Protein AF-A0A933MCK9-F1 (afdb_monomer_lite)

Foldseek 3Di:
DDPDPKDFDPDDPLVVLVPPPDPVSSVVVVVVLVVCCVVLVFDWTDIPDDDIDGDDDDPPPPDPVCVVCVVVVHHSVQWDQDPVRDTDGDD

Radius of gyration: 20.36 Å; chains: 1; bounding box: 64×17×29 Å

pLDDT: mean 76.73, std 14.26, range [37.25, 95.25]

Structure (mmCIF, N/CA/C/O backbone):
data_AF-A0A933MCK9-F1
#
_entry.id   AF-A0A933MCK9-F1
#
loop_
_atom_site.group_PDB
_atom_site.id
_atom_site.type_symbol
_atom_site.label_atom_id
_atom_site.label_alt_id
_atom_site.label_comp_id
_atom_site.label_asym_id
_atom_site.label_entity_id
_atom_site.label_seq_id
_atom_site.pdbx_PDB_ins_code
_atom_site.Cartn_x
_atom_site.Cartn_y
_atom_site.Cartn_z
_atom_site.occupancy
_atom_site.B_iso_or_equiv
_atom_site.auth_seq_id
_atom_site.auth_comp_id
_atom_site.auth_asym_id
_atom_site.auth_atom_id
_atom_site.pdbx_PDB_model_num
ATOM 1 N N . MET A 1 1 ? 24.147 2.058 14.139 1.00 37.25 1 MET A N 1
ATOM 2 C CA . MET A 1 1 ? 23.274 1.064 13.480 1.00 37.25 1 MET A CA 1
ATOM 3 C C . MET A 1 1 ? 21.953 1.757 13.215 1.00 37.25 1 MET A C 1
ATOM 5 O O . MET A 1 1 ? 21.355 2.227 14.170 1.00 37.25 1 MET A O 1
ATOM 9 N N . SER A 1 2 ? 21.573 1.950 11.953 1.00 46.88 2 SER A N 1
ATOM 10 C CA . SER A 1 2 ? 20.302 2.601 11.611 1.00 46.88 2 SER A CA 1
ATOM 11 C C . SER A 1 2 ? 19.327 1.519 11.188 1.00 46.88 2 SER A C 1
ATOM 13 O O . SER A 1 2 ? 19.370 1.059 10.048 1.00 46.88 2 SER A O 1
ATOM 15 N N . ASP A 1 3 ? 18.504 1.078 12.129 1.00 57.00 3 ASP A N 1
ATOM 16 C CA . ASP A 1 3 ? 17.389 0.185 11.856 1.00 57.00 3 ASP A CA 1
ATOM 17 C C . ASP A 1 3 ? 16.422 0.813 10.843 1.00 57.00 3 ASP A C 1
ATOM 19 O O . ASP A 1 3 ? 16.191 2.027 10.837 1.00 57.00 3 ASP A O 1
ATOM 23 N N . LEU A 1 4 ? 15.846 -0.022 9.974 1.00 61.47 4 LEU A N 1
ATOM 24 C CA . LEU A 1 4 ? 14.778 0.400 9.071 1.00 61.47 4 LEU A CA 1
ATOM 25 C C . LEU A 1 4 ? 13.604 0.939 9.897 1.00 61.47 4 LEU A C 1
ATOM 27 O O . LEU A 1 4 ? 13.066 0.242 10.760 1.00 61.47 4 LEU A O 1
ATOM 31 N N . LYS A 1 5 ? 13.221 2.191 9.619 1.00 64.88 5 LYS A N 1
ATOM 32 C CA . LYS A 1 5 ? 12.149 2.911 10.328 1.00 64.88 5 LYS A CA 1
ATOM 33 C C . LYS A 1 5 ? 10.772 2.287 10.105 1.00 64.88 5 LYS A C 1
ATOM 35 O O . LYS A 1 5 ? 9.914 2.383 10.973 1.00 64.88 5 LYS A O 1
ATOM 40 N N . THR A 1 6 ? 10.565 1.652 8.957 1.00 64.00 6 THR A N 1
ATOM 41 C CA . THR A 1 6 ? 9.320 0.980 8.591 1.00 64.00 6 THR A CA 1
ATOM 42 C C . THR A 1 6 ? 9.585 -0.513 8.463 1.00 64.00 6 THR A C 1
ATOM 44 O O . THR A 1 6 ? 10.503 -0.944 7.767 1.00 64.00 6 THR A O 1
ATOM 47 N N . LYS A 1 7 ? 8.789 -1.312 9.170 1.00 71.00 7 LYS A N 1
ATOM 48 C CA . LYS A 1 7 ? 8.833 -2.774 9.127 1.00 71.00 7 LYS A CA 1
ATOM 49 C C . LYS A 1 7 ? 7.428 -3.282 8.806 1.00 71.00 7 LYS A C 1
ATOM 51 O O . LYS A 1 7 ?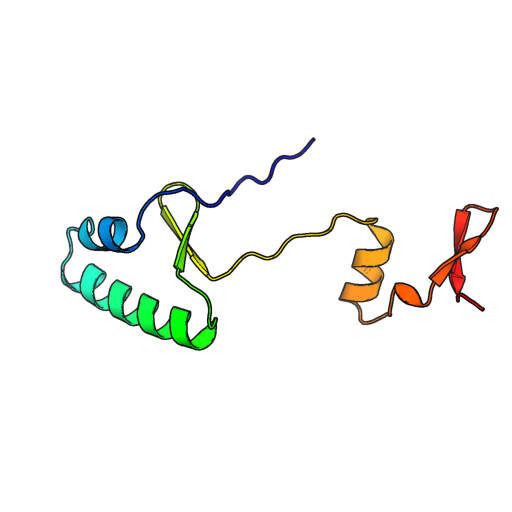 6.460 -2.639 9.239 1.00 71.00 7 LYS A O 1
ATOM 56 N N . PRO A 1 8 ? 7.301 -4.394 8.064 1.00 74.69 8 PRO A N 1
ATOM 57 C CA . PRO A 1 8 ? 6.009 -5.025 7.876 1.00 74.69 8 PRO A CA 1
ATOM 58 C C . PRO A 1 8 ? 5.461 -5.421 9.250 1.00 74.69 8 PRO A C 1
ATOM 60 O O . PRO A 1 8 ? 6.170 -6.011 10.069 1.00 74.69 8 PRO A O 1
ATOM 63 N N . SER A 1 9 ? 4.222 -5.032 9.532 1.00 74.31 9 SER A N 1
ATOM 64 C CA . SER A 1 9 ? 3.505 -5.448 10.731 1.00 74.31 9 SER A CA 1
ATOM 65 C C . SER A 1 9 ? 2.608 -6.638 10.389 1.00 74.31 9 SER A C 1
ATOM 67 O O . SER A 1 9 ? 2.188 -6.813 9.246 1.00 74.31 9 SER A O 1
ATOM 69 N N . GLY A 1 10 ? 2.307 -7.475 11.383 1.00 75.94 10 GLY A N 1
ATOM 70 C CA . GLY A 1 10 ? 1.360 -8.586 11.228 1.00 75.94 10 GLY A CA 1
ATOM 71 C C . GLY A 1 10 ? -0.104 -8.145 11.121 1.00 75.94 10 GLY A C 1
ATOM 72 O O . GLY A 1 10 ? -0.988 -8.992 11.191 1.00 75.94 10 GLY A O 1
ATOM 73 N N . ALA A 1 11 ? -0.367 -6.840 11.005 1.00 80.94 11 ALA A N 1
ATOM 74 C CA . ALA A 1 11 ? -1.714 -6.299 10.911 1.00 80.94 11 ALA A CA 1
ATOM 75 C C . ALA A 1 11 ? -2.340 -6.610 9.545 1.00 80.94 11 ALA A C 1
ATOM 77 O O . ALA A 1 11 ? -1.660 -6.644 8.513 1.00 80.94 11 ALA A O 1
ATOM 78 N N . ASN A 1 12 ? -3.654 -6.821 9.544 1.00 85.88 12 ASN A N 1
ATOM 79 C CA . ASN A 1 12 ? -4.397 -7.139 8.340 1.00 85.88 12 ASN A CA 1
ATOM 80 C C . ASN A 1 12 ? -4.786 -5.857 7.586 1.00 85.88 12 ASN A C 1
ATOM 82 O O . ASN A 1 12 ? -5.325 -4.911 8.159 1.00 85.88 12 ASN A O 1
ATOM 86 N N . VAL A 1 13 ? -4.525 -5.837 6.279 1.00 87.56 13 VAL A N 1
ATOM 87 C CA . VAL A 1 13 ? -4.861 -4.707 5.401 1.00 87.56 13 VAL A CA 1
ATOM 88 C C . VAL A 1 13 ? -6.375 -4.537 5.275 1.00 87.56 13 VAL A C 1
ATOM 90 O O . VAL A 1 13 ? -6.858 -3.412 5.234 1.00 87.56 13 VAL A O 1
ATOM 93 N N . THR A 1 14 ? -7.134 -5.632 5.246 1.00 89.00 14 THR A N 1
ATOM 94 C CA . THR A 1 14 ? -8.595 -5.595 5.133 1.00 89.00 14 THR A CA 1
ATOM 95 C C . THR A 1 14 ? -9.219 -4.976 6.382 1.00 89.00 14 THR A C 1
ATOM 97 O O . THR A 1 14 ? -10.005 -4.048 6.255 1.00 89.00 14 THR A O 1
ATOM 100 N N . GLU A 1 15 ? -8.773 -5.383 7.576 1.00 88.19 15 GLU A N 1
ATOM 101 C CA . GLU A 1 15 ? -9.238 -4.799 8.847 1.00 88.19 15 GLU A CA 1
ATOM 102 C C . GLU A 1 15 ? -8.913 -3.300 8.949 1.00 88.19 15 GLU A C 1
ATOM 104 O O . GLU A 1 15 ? -9.703 -2.519 9.476 1.00 88.19 15 GLU A O 1
ATOM 109 N N . PHE A 1 16 ? -7.764 -2.874 8.410 1.00 89.62 16 PHE A N 1
ATOM 110 C CA . PHE A 1 16 ? -7.401 -1.458 8.347 1.00 89.62 16 PHE A CA 1
ATOM 111 C C . PHE A 1 16 ? -8.345 -0.654 7.441 1.00 89.62 16 PHE A C 1
ATOM 113 O O . PHE A 1 16 ? -8.768 0.441 7.813 1.00 89.62 16 PHE A O 1
ATOM 120 N N . LEU A 1 17 ? -8.695 -1.194 6.269 1.00 89.81 17 LEU A N 1
ATOM 121 C CA . LEU A 1 17 ? -9.632 -0.552 5.344 1.00 89.81 17 LEU A CA 1
ATOM 122 C C . LEU A 1 17 ? -11.062 -0.525 5.898 1.00 89.81 17 LEU A C 1
ATOM 124 O O . LEU A 1 17 ? -11.753 0.484 5.755 1.00 89.81 17 LEU A O 1
ATOM 128 N N . ASP A 1 18 ? -11.486 -1.585 6.584 1.00 90.75 18 ASP A N 1
ATOM 129 C CA . ASP A 1 18 ? -12.795 -1.655 7.239 1.00 90.75 18 ASP A CA 1
ATOM 130 C C . ASP A 1 18 ? -12.943 -0.632 8.374 1.00 90.75 18 ASP A C 1
ATOM 132 O O . ASP A 1 18 ? -14.048 -0.148 8.626 1.00 90.75 18 ASP A O 1
ATOM 136 N N . GLY A 1 19 ? -11.833 -0.241 9.009 1.00 89.88 19 GLY A N 1
ATOM 137 C CA . GLY A 1 19 ? -11.783 0.812 10.027 1.00 89.88 19 GLY A CA 1
ATOM 138 C C . GLY A 1 19 ? -11.967 2.242 9.499 1.00 89.88 19 GLY A C 1
ATOM 139 O O . GLY A 1 19 ? -12.057 3.181 10.295 1.00 89.88 19 GLY A O 1
ATOM 140 N N . ILE A 1 20 ? -12.032 2.449 8.179 1.00 91.69 20 ILE A N 1
ATOM 141 C CA . ILE A 1 20 ? -12.273 3.770 7.587 1.00 91.69 20 ILE A CA 1
ATOM 142 C C . ILE A 1 20 ? -13.750 4.148 7.780 1.00 91.69 20 ILE A C 1
ATOM 144 O O . ILE A 1 20 ? -14.641 3.566 7.169 1.00 91.69 20 ILE A O 1
ATOM 148 N N . ALA A 1 21 ? -14.005 5.171 8.603 1.00 91.94 21 ALA A N 1
ATOM 149 C CA . ALA A 1 21 ? -15.361 5.624 8.934 1.00 91.94 21 ALA A CA 1
ATOM 150 C C . ALA A 1 21 ? -16.137 6.217 7.739 1.00 91.94 21 ALA A C 1
ATOM 152 O O . ALA A 1 21 ? -17.364 6.186 7.716 1.00 91.94 21 ALA A O 1
ATOM 153 N N . ASP A 1 22 ? -15.427 6.780 6.760 1.00 95.25 22 ASP A N 1
ATOM 154 C CA . ASP A 1 22 ? -16.017 7.355 5.551 1.00 95.25 22 ASP A CA 1
ATOM 155 C C . ASP A 1 22 ? -16.180 6.271 4.478 1.00 95.25 22 ASP A C 1
ATOM 157 O O . ASP A 1 22 ? -15.199 5.757 3.934 1.00 95.25 22 ASP A O 1
ATOM 161 N N . GLU A 1 23 ? -17.430 5.937 4.160 1.00 93.38 23 GLU A N 1
ATOM 162 C CA . GLU A 1 23 ? -17.762 4.880 3.206 1.00 93.38 23 GLU A CA 1
ATOM 163 C C . GLU A 1 23 ? -17.163 5.124 1.817 1.00 93.38 23 GLU A C 1
ATOM 165 O O . GLU A 1 23 ? -16.657 4.183 1.204 1.00 93.38 23 GLU A O 1
ATOM 170 N N . LYS A 1 24 ? -17.149 6.375 1.336 1.00 94.06 24 LYS A N 1
ATOM 171 C CA . LYS A 1 24 ? -16.583 6.692 0.018 1.00 94.06 24 LYS A CA 1
ATOM 172 C C . LYS A 1 24 ? -15.088 6.425 0.000 1.00 94.06 24 LYS A C 1
ATOM 174 O O . LYS A 1 24 ? -14.597 5.734 -0.886 1.00 94.06 24 LYS A O 1
ATOM 179 N N . LYS A 1 25 ? -14.376 6.893 1.030 1.00 92.94 25 LYS A N 1
ATOM 180 C CA . LYS A 1 25 ? -12.933 6.640 1.156 1.00 92.94 25 LYS A CA 1
ATOM 181 C C . LYS A 1 25 ? -12.622 5.155 1.262 1.00 92.94 25 LYS A C 1
ATOM 183 O O . LYS A 1 25 ? -11.618 4.716 0.712 1.00 92.94 25 LYS A O 1
ATOM 188 N N . ARG A 1 26 ? -13.464 4.384 1.954 1.00 93.88 26 ARG A N 1
ATOM 189 C CA . ARG A 1 26 ? -13.302 2.932 2.057 1.00 93.88 26 ARG A CA 1
ATOM 190 C C . ARG A 1 26 ? -13.434 2.263 0.690 1.00 93.88 26 ARG A C 1
ATOM 192 O O . ARG A 1 26 ? -12.555 1.493 0.316 1.00 93.88 26 ARG A O 1
ATOM 199 N N . VAL A 1 27 ? -14.480 2.586 -0.072 1.00 93.94 27 VAL A N 1
ATOM 200 C CA . VAL A 1 27 ? -14.690 2.046 -1.428 1.00 93.94 27 VAL A CA 1
ATOM 201 C C . VAL A 1 27 ? -13.523 2.403 -2.352 1.00 93.94 27 VAL A C 1
ATOM 203 O O . VAL A 1 27 ? -12.970 1.518 -3.007 1.00 93.94 27 VAL A O 1
ATOM 206 N N . ASP A 1 28 ? -13.092 3.664 -2.347 1.00 94.81 28 ASP A N 1
ATOM 207 C CA . ASP A 1 28 ? -11.960 4.124 -3.157 1.00 94.81 28 ASP A CA 1
ATOM 208 C C . ASP A 1 28 ? -10.656 3.410 -2.765 1.00 94.81 28 ASP A C 1
ATOM 210 O O . ASP A 1 28 ? -9.865 3.018 -3.626 1.00 94.81 28 ASP A O 1
ATOM 214 N N . ALA A 1 29 ? -10.437 3.178 -1.468 1.00 93.31 29 ALA A N 1
ATOM 215 C CA . ALA A 1 29 ? -9.261 2.471 -0.979 1.00 93.31 29 ALA A CA 1
ATOM 216 C C . ALA A 1 29 ? -9.246 0.990 -1.394 1.00 93.31 29 ALA A C 1
ATOM 218 O O . ALA A 1 29 ? -8.186 0.478 -1.756 1.00 93.31 29 ALA A O 1
ATOM 219 N N . TYR A 1 30 ? -10.398 0.310 -1.422 1.00 94.31 30 TYR A N 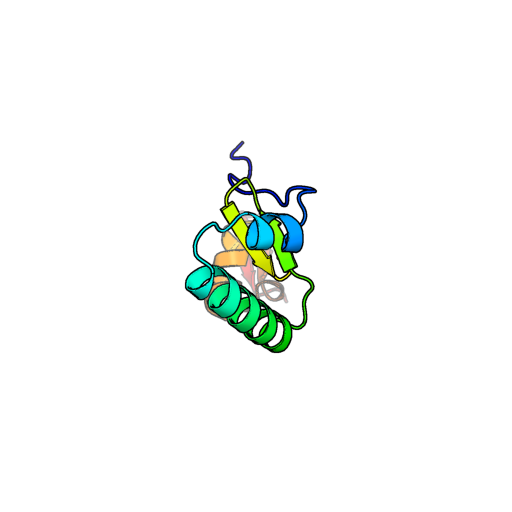1
ATOM 220 C CA . TYR A 1 30 ? -10.497 -1.045 -1.980 1.00 94.31 30 TYR A CA 1
ATOM 221 C C . TYR A 1 30 ? -10.241 -1.077 -3.490 1.00 94.31 30 TYR A C 1
ATOM 223 O O . TYR A 1 30 ? -9.576 -1.993 -3.977 1.00 94.31 30 TYR A O 1
ATOM 231 N N . ALA A 1 31 ? -10.714 -0.075 -4.236 1.00 94.62 31 ALA A N 1
ATOM 232 C CA . ALA A 1 31 ? -10.419 0.033 -5.663 1.00 94.62 31 ALA A CA 1
ATOM 233 C C . ALA A 1 31 ? -8.910 0.218 -5.909 1.00 94.62 31 ALA A C 1
ATOM 235 O O . ALA A 1 31 ? -8.317 -0.489 -6.728 1.00 94.62 31 ALA A O 1
ATOM 236 N N . LEU A 1 32 ? -8.266 1.108 -5.144 1.00 92.06 32 LEU A N 1
ATOM 237 C CA . LEU A 1 32 ? -6.816 1.312 -5.182 1.00 92.06 32 LEU A CA 1
ATOM 238 C C . 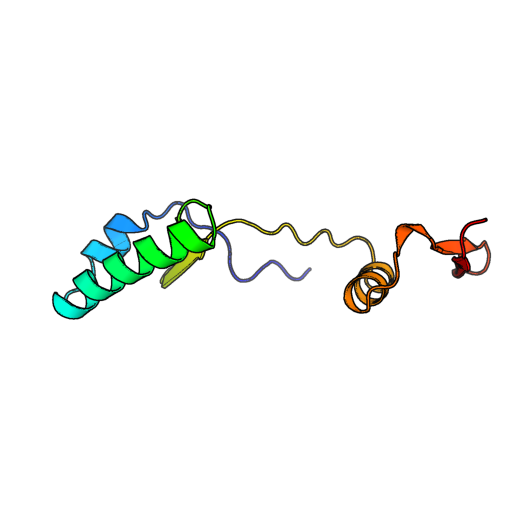LEU A 1 32 ? -6.042 0.047 -4.802 1.00 92.06 32 LEU A C 1
ATOM 240 O O . LEU A 1 32 ? -5.048 -0.270 -5.456 1.00 92.06 32 LEU A O 1
ATOM 244 N N . LEU A 1 33 ? -6.505 -0.695 -3.791 1.00 92.06 33 LEU A N 1
ATOM 245 C CA . LEU A 1 33 ? -5.904 -1.962 -3.376 1.00 92.06 33 LEU A CA 1
ATOM 246 C C . LEU A 1 33 ? -5.854 -2.954 -4.545 1.00 92.06 33 LEU A C 1
ATOM 248 O O . LEU A 1 33 ? -4.804 -3.541 -4.794 1.00 92.06 33 LEU A O 1
ATOM 252 N N . GLY A 1 34 ? -6.959 -3.098 -5.284 1.00 91.44 34 GLY A N 1
ATOM 253 C CA . GLY A 1 34 ? -7.034 -3.982 -6.448 1.00 91.44 34 GLY A CA 1
ATOM 254 C C . GLY A 1 34 ? -6.078 -3.569 -7.569 1.00 91.44 34 GLY A C 1
ATOM 255 O O . GLY A 1 34 ? -5.326 -4.401 -8.075 1.00 91.44 34 GLY A O 1
ATOM 256 N N . ILE A 1 35 ? -6.050 -2.275 -7.909 1.00 92.75 35 ILE A N 1
ATOM 257 C CA . ILE A 1 35 ? -5.163 -1.732 -8.951 1.00 92.75 35 ILE A CA 1
ATOM 258 C C . ILE A 1 35 ? -3.692 -1.947 -8.579 1.00 92.75 35 ILE A C 1
ATOM 260 O O . ILE A 1 35 ? -2.904 -2.428 -9.393 1.00 92.75 35 ILE A O 1
ATOM 264 N N . MET A 1 36 ? -3.310 -1.615 -7.344 1.00 89.81 36 MET A N 1
ATOM 265 C CA . MET A 1 36 ? -1.929 -1.768 -6.886 1.00 89.81 36 MET A CA 1
ATOM 266 C C . MET A 1 36 ? -1.517 -3.235 -6.780 1.00 89.81 36 MET A C 1
ATOM 268 O O . MET A 1 36 ? -0.386 -3.570 -7.126 1.00 89.81 36 MET A O 1
ATOM 272 N N . GLN A 1 37 ? -2.421 -4.119 -6.355 1.00 90.75 37 GLN A N 1
ATOM 273 C CA . GLN A 1 37 ? -2.156 -5.554 -6.311 1.00 90.75 37 GLN A CA 1
ATOM 274 C C . GLN A 1 37 ? -1.917 -6.128 -7.712 1.00 90.75 37 GLN A C 1
ATOM 276 O O . GLN A 1 37 ? -1.003 -6.938 -7.889 1.00 90.75 37 GLN A O 1
ATOM 281 N N . ASP A 1 38 ? -2.696 -5.699 -8.707 1.00 90.88 38 ASP A N 1
ATOM 282 C CA . ASP A 1 38 ? -2.511 -6.144 -10.087 1.00 90.88 38 ASP A CA 1
ATOM 283 C C . ASP A 1 38 ? -1.219 -5.596 -10.707 1.00 90.88 38 ASP A C 1
ATOM 285 O O . ASP A 1 38 ? -0.484 -6.344 -11.354 1.00 90.88 38 ASP A O 1
ATOM 289 N N . ALA A 1 39 ? -0.892 -4.328 -10.447 1.00 90.81 39 ALA A N 1
ATOM 290 C CA . ALA A 1 39 ? 0.333 -3.700 -10.934 1.00 90.81 39 ALA A CA 1
ATOM 291 C C . ALA A 1 39 ? 1.599 -4.287 -10.283 1.00 90.81 39 ALA A C 1
ATOM 293 O O . ALA A 1 39 ? 2.575 -4.575 -10.971 1.00 90.81 39 ALA A O 1
ATOM 294 N N . ALA A 1 40 ? 1.589 -4.487 -8.961 1.00 86.25 40 ALA A N 1
ATOM 295 C CA . ALA A 1 40 ? 2.747 -4.974 -8.211 1.00 86.25 40 ALA A CA 1
ATOM 296 C C . ALA A 1 40 ? 2.911 -6.502 -8.262 1.00 86.25 40 ALA A C 1
ATOM 298 O O . ALA A 1 40 ? 3.971 -7.010 -7.898 1.00 86.25 40 ALA A O 1
ATOM 299 N N . LYS A 1 41 ? 1.861 -7.244 -8.653 1.00 88.62 41 LYS A N 1
ATOM 300 C CA . LYS A 1 41 ? 1.805 -8.721 -8.625 1.00 88.62 41 LYS A CA 1
ATOM 301 C C . LYS A 1 41 ? 2.214 -9.320 -7.270 1.00 88.62 41 LYS A C 1
ATOM 303 O O . LYS A 1 41 ? 2.692 -10.450 -7.189 1.00 88.62 41 LYS A O 1
ATOM 308 N N . ALA A 1 42 ? 2.003 -8.570 -6.192 1.00 86.81 42 ALA A N 1
ATOM 309 C CA . ALA A 1 42 ? 2.414 -8.921 -4.841 1.00 86.81 42 ALA A CA 1
ATOM 310 C C . ALA A 1 42 ? 1.244 -8.777 -3.866 1.00 86.81 42 ALA A C 1
ATOM 312 O O . ALA A 1 42 ? 0.336 -7.971 -4.068 1.00 86.81 42 ALA A O 1
ATOM 313 N N . LYS A 1 43 ? 1.263 -9.563 -2.785 1.00 87.19 43 LYS A N 1
ATOM 314 C CA . LYS A 1 43 ? 0.232 -9.475 -1.746 1.00 87.19 43 LYS A CA 1
ATOM 315 C C . LYS A 1 43 ? 0.420 -8.190 -0.925 1.00 87.19 43 LYS A C 1
ATOM 317 O O . LYS A 1 43 ? 1.558 -7.903 -0.539 1.00 87.19 43 LYS A O 1
ATOM 322 N N . PRO A 1 44 ? -0.662 -7.450 -0.632 1.00 90.06 44 PRO A N 1
ATOM 323 C CA . PRO A 1 44 ? -0.594 -6.288 0.241 1.00 90.06 44 PRO A CA 1
ATOM 324 C C . PRO A 1 44 ? -0.235 -6.716 1.669 1.00 90.06 44 PRO A C 1
ATOM 326 O O . PRO A 1 44 ? -0.697 -7.750 2.157 1.00 90.06 44 PRO A O 1
ATOM 329 N N . LYS A 1 45 ? 0.581 -5.911 2.345 1.00 89.75 45 LYS A N 1
ATOM 330 C CA . LYS A 1 45 ? 0.941 -6.064 3.759 1.00 89.75 45 LYS A CA 1
ATOM 331 C C . LYS A 1 45 ? 0.875 -4.712 4.455 1.00 89.75 45 LYS A C 1
ATOM 333 O O . LYS A 1 45 ? 1.150 -3.683 3.839 1.00 89.75 45 LYS A O 1
ATOM 338 N N . MET A 1 46 ? 0.560 -4.715 5.745 1.00 90.88 46 MET A N 1
ATOM 339 C CA . MET A 1 46 ? 0.675 -3.513 6.565 1.00 90.88 46 MET A CA 1
ATOM 340 C C . MET A 1 46 ? 2.140 -3.239 6.901 1.00 90.88 46 MET A C 1
ATOM 342 O O . MET A 1 46 ? 2.912 -4.149 7.193 1.00 90.88 46 MET A O 1
ATOM 346 N N . TRP A 1 47 ? 2.519 -1.968 6.875 1.00 86.88 47 TRP A N 1
ATOM 347 C CA . TRP A 1 47 ? 3.826 -1.458 7.267 1.00 86.88 47 TRP A CA 1
ATOM 348 C C . TRP A 1 47 ? 3.619 -0.406 8.352 1.00 86.88 47 TRP A C 1
ATOM 350 O O . TRP A 1 47 ? 3.050 0.662 8.122 1.00 86.88 47 TRP A O 1
ATOM 360 N N . GLY A 1 48 ? 4.059 -0.716 9.570 1.00 82.00 48 GLY A N 1
ATOM 361 C CA . GLY A 1 48 ? 3.746 0.113 10.734 1.00 82.00 48 GLY A CA 1
ATOM 362 C C . GLY A 1 48 ? 2.236 0.226 10.988 1.00 82.00 48 GLY A C 1
ATOM 363 O O . GLY A 1 48 ? 1.522 -0.777 10.940 1.00 82.00 48 GLY A O 1
ATOM 364 N N . SER A 1 49 ? 1.774 1.442 11.294 1.00 77.88 49 SER A N 1
ATOM 365 C CA . SER A 1 49 ? 0.408 1.737 11.754 1.00 77.88 49 SER A CA 1
ATOM 366 C C . SER A 1 49 ? -0.530 2.327 10.695 1.00 77.88 49 SER A C 1
ATOM 368 O O . SER A 1 49 ? -1.700 2.539 10.992 1.00 77.88 49 SER A O 1
ATOM 370 N N . GLY A 1 50 ? -0.055 2.618 9.481 1.00 81.88 50 GLY A N 1
ATOM 371 C CA . GLY A 1 50 ? -0.885 3.331 8.500 1.00 81.88 50 GLY A CA 1
ATOM 372 C C . GLY A 1 50 ? -0.387 3.304 7.062 1.00 81.88 50 GLY A C 1
ATOM 373 O O . GLY A 1 50 ? -0.780 4.156 6.272 1.00 81.88 50 GLY A O 1
ATOM 374 N N . ILE A 1 51 ? 0.501 2.371 6.719 1.00 86.25 51 ILE A N 1
ATOM 375 C CA . ILE A 1 51 ? 1.017 2.228 5.358 1.00 86.25 51 ILE A CA 1
ATOM 376 C C . ILE A 1 51 ? 0.651 0.835 4.857 1.00 86.25 51 ILE A C 1
ATOM 378 O O . ILE A 1 51 ? 0.940 -0.157 5.522 1.00 86.25 51 ILE A O 1
ATOM 382 N N . VAL A 1 52 ? 0.044 0.761 3.675 1.00 88.69 52 VAL A N 1
ATOM 383 C CA . VAL A 1 52 ? -0.139 -0.492 2.935 1.00 88.69 52 VAL A CA 1
ATOM 384 C C . VAL A 1 52 ? 0.975 -0.575 1.899 1.00 88.69 52 VAL A C 1
ATOM 386 O O . VAL A 1 52 ? 1.114 0.313 1.061 1.00 88.69 52 VAL A O 1
ATOM 389 N N . GLY A 1 53 ? 1.796 -1.615 1.984 1.00 85.69 53 GLY A N 1
ATOM 390 C CA . GLY A 1 53 ? 2.898 -1.865 1.060 1.00 85.69 53 GLY A CA 1
ATOM 391 C C . GLY A 1 53 ? 2.679 -3.143 0.259 1.00 85.69 53 GLY A C 1
ATOM 392 O O . GLY A 1 53 ? 1.967 -4.048 0.695 1.00 85.69 53 GLY A O 1
ATOM 393 N N . PHE A 1 54 ? 3.322 -3.225 -0.903 1.00 87.00 54 PHE A N 1
ATOM 394 C CA . PHE A 1 54 ? 3.227 -4.360 -1.817 1.00 87.00 54 PHE A CA 1
ATOM 395 C C . PHE A 1 54 ? 4.627 -4.872 -2.137 1.00 87.00 54 PHE A C 1
ATOM 397 O O . PHE A 1 54 ? 5.466 -4.129 -2.642 1.00 87.00 54 PHE A O 1
ATOM 404 N N . GLY A 1 55 ? 4.867 -6.148 -1.836 1.00 79.00 55 GLY A N 1
ATOM 405 C CA . GLY A 1 55 ? 6.187 -6.756 -1.984 1.00 79.00 55 GLY A CA 1
ATOM 406 C C . GLY A 1 55 ? 7.188 -6.313 -0.912 1.00 79.00 55 GLY A C 1
ATOM 407 O O . GLY A 1 55 ? 6.914 -5.465 -0.063 1.00 79.00 55 GLY A O 1
ATOM 408 N N . GLU A 1 56 ? 8.358 -6.941 -0.936 1.00 70.75 56 GLU A N 1
ATOM 409 C CA . GLU A 1 56 ? 9.476 -6.658 -0.040 1.00 70.75 56 GLU A CA 1
ATOM 410 C C . GLU A 1 56 ? 10.741 -6.591 -0.892 1.00 70.75 56 GLU A C 1
ATOM 412 O O . GLU A 1 56 ? 11.055 -7.536 -1.614 1.00 70.75 56 GLU A O 1
ATOM 417 N N . TYR A 1 57 ? 11.462 -5.472 -0.825 1.00 68.50 57 TYR A N 1
ATOM 418 C CA . TYR A 1 57 ? 12.781 -5.360 -1.437 1.00 68.50 57 TYR A CA 1
ATOM 419 C C . TYR A 1 57 ? 13.835 -5.422 -0.341 1.00 68.50 57 TYR A C 1
ATOM 421 O O . TYR A 1 57 ? 13.931 -4.533 0.510 1.00 68.50 57 TYR A O 1
ATOM 429 N N . HIS A 1 58 ? 14.623 -6.492 -0.342 1.00 61.78 58 HIS A N 1
ATOM 430 C CA . HIS A 1 58 ? 15.756 -6.605 0.560 1.00 61.78 58 HIS A CA 1
ATOM 431 C C . HIS A 1 58 ? 16.902 -5.768 0.005 1.00 61.78 58 HIS A C 1
ATOM 433 O O . HIS A 1 58 ? 17.593 -6.177 -0.926 1.00 61.78 58 HIS A O 1
ATOM 439 N N . PHE A 1 59 ? 17.124 -4.602 0.612 1.00 53.81 59 PHE A N 1
ATOM 440 C CA . PHE A 1 59 ? 18.350 -3.848 0.394 1.00 53.81 59 PHE A CA 1
ATOM 441 C C . PHE A 1 59 ? 19.522 -4.656 0.935 1.00 53.81 59 PHE A C 1
ATOM 443 O O . PHE A 1 59 ? 19.835 -4.634 2.128 1.00 53.81 59 PHE A O 1
ATOM 450 N N . HIS A 1 60 ? 20.174 -5.380 0.037 1.00 45.72 60 HIS A N 1
ATOM 451 C CA . HIS A 1 60 ? 21.449 -5.996 0.315 1.00 45.72 60 HIS A CA 1
ATOM 452 C C . HIS A 1 60 ? 22.483 -4.872 0.457 1.00 45.72 60 HIS A C 1
ATOM 454 O O . HIS A 1 60 ? 22.958 -4.310 -0.525 1.00 45.72 60 HIS A O 1
ATOM 460 N N . ARG A 1 61 ? 22.808 -4.489 1.700 1.00 47.38 61 ARG A N 1
ATOM 461 C CA . ARG A 1 61 ? 23.966 -3.628 1.979 1.00 47.38 61 ARG A CA 1
ATOM 462 C C . ARG A 1 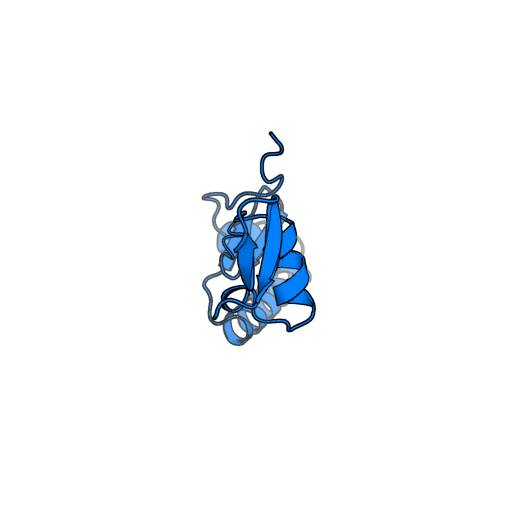61 ? 25.241 -4.448 1.795 1.00 47.38 61 ARG A C 1
ATOM 464 O O . ARG A 1 61 ? 25.878 -4.839 2.767 1.00 47.38 61 ARG A O 1
ATOM 471 N N . GLN A 1 62 ? 25.611 -4.701 0.550 1.00 47.72 62 GLN A N 1
ATOM 472 C CA . GLN A 1 62 ? 26.967 -5.092 0.195 1.00 47.72 62 GLN A CA 1
ATOM 473 C C . GLN A 1 62 ? 27.619 -3.865 -0.433 1.00 47.72 62 GLN A C 1
ATOM 475 O O . GLN A 1 62 ? 27.392 -3.570 -1.592 1.00 47.72 62 GLN A O 1
ATOM 480 N N . ASN A 1 63 ? 28.374 -3.117 0.375 1.00 53.50 63 ASN A N 1
ATOM 481 C CA . ASN A 1 63 ? 29.184 -1.966 -0.029 1.00 53.50 63 ASN A CA 1
ATOM 482 C C . ASN A 1 63 ? 28.465 -0.781 -0.705 1.00 53.50 63 ASN A C 1
ATOM 484 O O . ASN A 1 63 ? 27.865 -0.865 -1.771 1.00 53.50 63 ASN A O 1
ATOM 488 N N . LEU A 1 64 ? 28.653 0.401 -0.110 1.00 59.41 64 LEU A N 1
ATOM 489 C CA . LEU A 1 64 ? 28.181 1.681 -0.651 1.00 59.41 64 LEU A CA 1
ATOM 490 C C . LEU A 1 64 ? 28.696 1.954 -2.080 1.00 59.41 64 LEU A C 1
ATOM 492 O O . LEU A 1 64 ? 28.044 2.663 -2.836 1.00 59.41 64 LEU A O 1
ATOM 496 N N . GLU A 1 65 ? 29.849 1.389 -2.445 1.00 61.84 65 GLU A N 1
ATOM 497 C CA . GLU A 1 65 ? 30.477 1.577 -3.758 1.00 61.84 65 GLU A CA 1
ATOM 498 C C . GLU A 1 65 ? 29.833 0.739 -4.868 1.00 61.84 65 GLU A C 1
ATOM 500 O O . GLU A 1 65 ? 29.610 1.266 -5.954 1.00 61.84 65 GLU A O 1
ATOM 505 N N . GLY A 1 66 ? 29.470 -0.523 -4.604 1.00 59.03 66 GLY A N 1
ATOM 506 C CA . GLY A 1 66 ? 28.803 -1.370 -5.604 1.00 59.03 66 GLY A CA 1
ATOM 507 C C . GLY A 1 66 ? 27.412 -0.844 -5.962 1.00 59.03 66 GLY A C 1
ATOM 508 O O . GLY A 1 66 ? 27.035 -0.808 -7.129 1.00 59.03 66 GLY A O 1
ATOM 509 N N . LEU A 1 67 ? 26.699 -0.312 -4.962 1.00 62.38 67 LEU A N 1
ATOM 510 C CA . LEU A 1 67 ? 25.363 0.254 -5.138 1.00 62.38 67 LEU A CA 1
ATOM 511 C C . LEU A 1 67 ? 25.356 1.509 -6.027 1.00 62.38 67 LEU A C 1
ATOM 513 O O . LEU A 1 67 ? 24.408 1.714 -6.781 1.00 62.38 67 LEU A O 1
ATOM 517 N N . ILE A 1 68 ? 26.388 2.360 -5.932 1.00 66.94 68 ILE A N 1
ATOM 518 C CA . ILE A 1 68 ? 26.498 3.551 -6.789 1.00 66.94 68 ILE A CA 1
ATOM 519 C C . ILE A 1 68 ? 26.713 3.127 -8.239 1.00 66.94 68 ILE A C 1
ATOM 521 O O . ILE A 1 68 ? 26.081 3.700 -9.120 1.00 66.94 68 ILE A O 1
ATOM 525 N N . LEU A 1 69 ? 27.560 2.121 -8.475 1.00 65.38 69 LEU A N 1
ATOM 526 C CA . LEU A 1 69 ? 27.856 1.626 -9.817 1.00 65.38 69 LEU A CA 1
ATOM 527 C C . LEU A 1 69 ? 26.613 0.996 -10.463 1.00 65.38 69 LEU A C 1
ATOM 529 O O . LEU A 1 69 ? 26.235 1.412 -11.559 1.00 65.38 69 LEU A O 1
ATOM 533 N N . ASP A 1 70 ? 25.895 0.119 -9.756 1.00 63.41 70 ASP A N 1
ATOM 534 C CA . ASP A 1 70 ? 24.683 -0.513 -10.299 1.00 63.41 70 ASP A CA 1
ATOM 535 C C . ASP A 1 70 ? 23.558 0.506 -10.553 1.00 63.41 70 ASP A C 1
ATOM 537 O O . ASP A 1 70 ? 22.847 0.419 -11.556 1.00 63.41 70 ASP A O 1
ATOM 541 N N . ALA A 1 71 ? 23.421 1.524 -9.693 1.00 63.16 71 ALA A N 1
ATOM 542 C CA . ALA A 1 71 ? 22.410 2.572 -9.846 1.00 63.16 71 ALA A CA 1
ATOM 543 C C . ALA A 1 71 ? 22.635 3.474 -11.075 1.00 63.16 71 ALA A C 1
ATOM 545 O O . ALA A 1 71 ? 21.670 4.024 -11.606 1.00 63.16 71 ALA A O 1
ATOM 546 N N . ILE A 1 72 ? 23.881 3.615 -11.545 1.00 74.06 72 ILE A N 1
ATOM 547 C CA . ILE A 1 72 ? 24.218 4.319 -12.797 1.00 74.06 72 ILE A CA 1
ATOM 548 C C . ILE A 1 72 ? 24.383 3.363 -13.993 1.00 74.06 72 ILE A C 1
ATOM 550 O O . ILE A 1 72 ? 24.836 3.783 -15.056 1.00 74.06 72 ILE A O 1
ATOM 554 N N . GLY A 1 73 ? 23.997 2.090 -13.839 1.00 64.69 73 GLY A N 1
ATOM 555 C CA . GLY A 1 73 ? 24.030 1.078 -14.899 1.00 64.69 73 GLY A CA 1
ATOM 556 C C . GLY A 1 73 ? 25.412 0.473 -15.170 1.00 64.69 73 GLY A C 1
ATOM 557 O O . GLY A 1 73 ? 25.599 -0.183 -16.195 1.00 64.69 73 GLY A O 1
ATOM 558 N N . ILE A 1 74 ? 26.383 0.679 -14.279 1.00 66.00 74 ILE A N 1
ATOM 559 C CA . ILE A 1 74 ? 27.707 0.062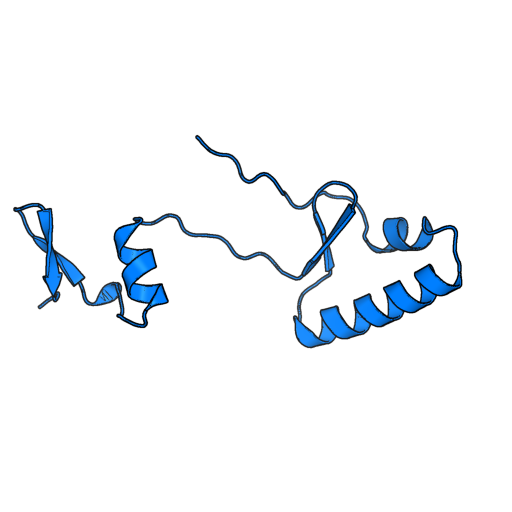 -14.349 1.00 66.00 74 ILE A CA 1
ATOM 560 C C . ILE A 1 74 ? 27.679 -1.210 -13.507 1.00 66.00 74 ILE A C 1
ATOM 562 O O . ILE A 1 74 ? 27.611 -1.154 -12.285 1.00 66.00 74 ILE A O 1
ATOM 566 N N . ARG A 1 75 ? 27.752 -2.356 -14.183 1.00 66.50 75 ARG A N 1
ATOM 567 C CA . ARG A 1 75 ? 27.770 -3.689 -13.577 1.00 66.50 75 ARG A CA 1
ATOM 568 C C . ARG A 1 75 ? 28.879 -3.826 -12.530 1.00 66.50 75 ARG A C 1
ATOM 570 O O . ARG A 1 75 ? 30.057 -3.896 -12.884 1.00 66.50 75 ARG A O 1
ATOM 577 N N . SER A 1 76 ? 28.500 -3.843 -11.252 1.00 63.16 76 SER A N 1
ATOM 578 C CA . SER A 1 76 ? 29.439 -3.933 -10.130 1.00 63.16 76 SER A CA 1
ATOM 579 C C . SER A 1 76 ? 30.185 -5.273 -10.066 1.00 63.16 76 SER A C 1
ATOM 581 O O . SER A 1 76 ? 31.294 -5.318 -9.542 1.00 63.16 76 SER A O 1
ATOM 583 N N . ASP A 1 77 ? 29.643 -6.331 -10.680 1.00 69.12 77 ASP A N 1
ATOM 584 C CA . ASP A 1 77 ? 30.273 -7.649 -10.853 1.00 69.12 77 ASP A CA 1
ATOM 585 C C . ASP A 1 77 ? 31.504 -7.632 -11.772 1.00 69.12 77 ASP A C 1
ATOM 587 O O . ASP A 1 77 ? 32.289 -8.575 -11.760 1.00 69.12 77 ASP A O 1
ATOM 591 N N . LEU A 1 78 ? 31.695 -6.562 -12.549 1.00 65.25 78 LEU A N 1
ATOM 592 C CA . LEU A 1 78 ? 32.854 -6.394 -13.428 1.00 65.25 78 LEU A CA 1
ATOM 593 C C . LEU A 1 78 ? 34.045 -5.724 -12.740 1.00 65.25 78 LEU A C 1
ATOM 595 O O . LEU A 1 78 ? 35.029 -5.426 -13.412 1.00 65.25 78 LEU A O 1
ATOM 599 N N . TYR A 1 79 ? 33.965 -5.435 -11.439 1.00 66.69 79 TYR A N 1
ATOM 600 C CA . TYR A 1 79 ? 35.004 -4.703 -10.727 1.00 66.69 79 TYR A CA 1
ATOM 601 C C . TYR A 1 79 ? 35.424 -5.405 -9.429 1.00 66.69 79 TYR A C 1
ATOM 603 O O . TYR A 1 79 ? 34.596 -5.745 -8.588 1.00 66.69 79 TYR A O 1
ATOM 611 N N . GLU A 1 80 ? 36.732 -5.548 -9.225 1.00 72.56 80 GLU A N 1
ATOM 612 C CA . GLU A 1 80 ? 37.346 -6.129 -8.027 1.00 72.56 80 GLU A CA 1
ATOM 613 C C . GLU A 1 80 ? 38.224 -5.100 -7.302 1.00 72.56 80 GLU A C 1
ATOM 615 O O . GLU A 1 80 ? 38.707 -4.128 -7.892 1.00 72.56 80 GLU A O 1
ATOM 620 N N . ARG A 1 81 ? 38.452 -5.289 -5.996 1.00 67.25 81 ARG A N 1
ATOM 621 C CA . ARG A 1 81 ? 39.438 -4.485 -5.263 1.00 67.25 81 ARG A CA 1
ATOM 622 C C . ARG A 1 81 ? 40.821 -5.102 -5.398 1.00 67.25 81 ARG A C 1
ATOM 624 O O . ARG A 1 81 ? 41.022 -6.245 -5.005 1.00 67.25 81 ARG A O 1
ATOM 631 N N . ASN A 1 82 ? 41.778 -4.313 -5.876 1.00 76.12 82 ASN A N 1
ATOM 632 C CA . ASN A 1 82 ? 43.184 -4.703 -5.846 1.00 76.12 82 ASN A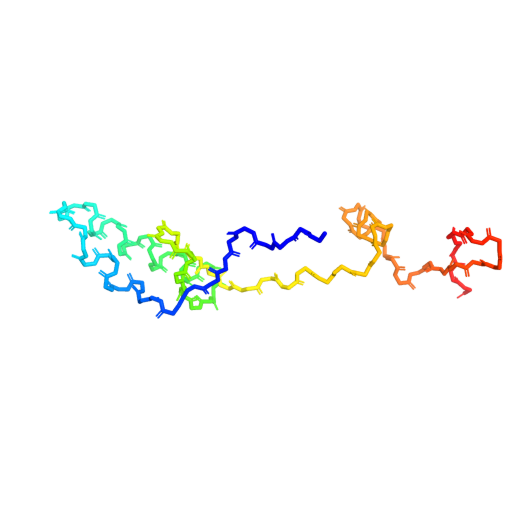 CA 1
ATOM 633 C C . ASN A 1 82 ? 43.794 -4.542 -4.441 1.00 76.12 82 ASN A C 1
ATOM 635 O O . ASN A 1 82 ? 43.205 -3.909 -3.561 1.00 76.12 82 ASN A O 1
ATOM 639 N N . ASP A 1 83 ? 45.016 -5.045 -4.259 1.00 73.38 83 ASP A N 1
ATOM 640 C CA . ASP A 1 83 ? 45.765 -5.006 -2.990 1.00 73.38 83 ASP A CA 1
ATOM 641 C C . ASP A 1 83 ? 45.980 -3.587 -2.428 1.00 73.38 83 ASP A C 1
ATOM 643 O O . ASP A 1 83 ? 46.213 -3.403 -1.236 1.00 73.38 83 ASP A O 1
ATOM 647 N N . ASN A 1 84 ? 45.851 -2.559 -3.274 1.00 74.00 84 ASN A N 1
ATOM 648 C CA . ASN A 1 84 ? 45.946 -1.147 -2.894 1.00 74.00 84 ASN A CA 1
ATOM 649 C C . ASN A 1 84 ? 44.588 -0.539 -2.496 1.00 74.00 84 ASN A C 1
ATOM 651 O O . ASN A 1 84 ? 44.468 0.679 -2.343 1.00 74.00 84 ASN A O 1
ATOM 655 N N . GLY A 1 85 ? 43.547 -1.365 -2.382 1.00 64.44 85 GLY A N 1
ATOM 656 C CA . GLY A 1 85 ? 42.199 -0.964 -2.002 1.00 64.44 85 GLY A CA 1
ATOM 657 C C . GLY A 1 85 ? 41.442 -0.176 -3.072 1.00 64.44 85 GLY A C 1
ATOM 658 O O . GLY A 1 85 ? 40.416 0.417 -2.743 1.00 64.44 85 GLY A O 1
ATOM 659 N N . ARG A 1 86 ? 41.916 -0.148 -4.326 1.00 68.38 86 ARG A N 1
ATOM 660 C CA . ARG A 1 86 ? 41.230 0.521 -5.443 1.00 68.38 86 ARG A CA 1
ATOM 661 C C . ARG A 1 86 ? 40.342 -0.463 -6.194 1.00 68.38 86 ARG A C 1
ATOM 663 O O . ARG A 1 86 ? 40.769 -1.577 -6.483 1.00 68.38 86 ARG A O 1
ATOM 670 N N . THR A 1 87 ? 39.148 -0.010 -6.556 1.00 68.69 87 THR A N 1
ATOM 671 C CA . THR A 1 87 ? 38.222 -0.724 -7.440 1.00 68.69 87 THR A CA 1
ATOM 672 C C . THR A 1 87 ? 38.738 -0.645 -8.878 1.00 68.69 87 THR A C 1
ATOM 674 O O . THR A 1 87 ? 38.890 0.447 -9.427 1.00 68.69 87 THR A O 1
ATOM 677 N N . VAL A 1 88 ? 39.062 -1.791 -9.468 1.00 74.94 88 VAL A N 1
ATOM 678 C CA . VAL A 1 88 ? 39.575 -1.947 -10.837 1.00 74.94 88 VAL A CA 1
ATOM 679 C C . VAL A 1 88 ? 38.703 -2.943 -11.592 1.00 74.94 88 VAL A C 1
ATOM 681 O O . VAL A 1 88 ? 38.002 -3.723 -10.960 1.00 74.94 88 VAL A O 1
ATOM 684 N N . LEU A 1 89 ? 38.712 -2.906 -12.926 1.00 71.56 89 LEU A N 1
ATOM 685 C CA . LEU A 1 89 ? 38.012 -3.919 -13.718 1.00 71.56 89 LEU A CA 1
ATOM 686 C C . LEU A 1 89 ? 38.581 -5.306 -13.392 1.00 71.56 89 LEU A C 1
ATOM 688 O O . LEU A 1 89 ? 39.804 -5.473 -13.375 1.00 71.56 89 LEU A O 1
ATOM 692 N N . ALA A 1 90 ? 37.693 -6.259 -13.120 1.00 69.12 90 ALA A N 1
ATOM 693 C CA . ALA A 1 90 ? 38.027 -7.672 -13.050 1.00 69.12 90 ALA A CA 1
ATOM 694 C C . ALA A 1 90 ? 38.615 -8.115 -14.409 1.00 69.12 90 ALA A C 1
ATOM 696 O O . ALA A 1 90 ? 38.224 -7.548 -15.437 1.00 69.12 90 ALA A O 1
ATOM 697 N N . PRO A 1 91 ? 39.583 -9.047 -14.424 1.00 66.88 91 PRO A N 1
ATOM 698 C CA . PRO A 1 91 ? 40.246 -9.490 -15.651 1.00 66.88 91 PRO A CA 1
ATOM 699 C C . PRO A 1 91 ? 39.289 -10.086 -16.694 1.00 66.88 91 PRO A C 1
ATOM 701 O O . PRO A 1 91 ? 38.271 -10.702 -16.305 1.00 66.88 91 PRO A O 1
#

Sequence (91 aa):
MSDLKTKPSGANVTEFLDGIADEKKRVDAYALLGIMQDAAKAKPKMWGSGIVGFGEYHFHRQNLEGLILDAIGIRSDLYERNDNGRTVLAP

Secondary structure (DSSP, 8-state):
----S--B-S--HHHHHHT-S-HHHHHHHHHHHHHHHHHH-S-EEEETTTEEEES------S-HHHHHHHHTT--GGGEEE-TTS-EEE--